Protein AF-A0AAN7N3L1-F1 (afdb_monomer_lite)

Sequence (74 aa):
MASMRESDTGLWLHNKLGSTDELWAPPSIASLLTASVIDNIRLCFHGLSSAVKLKLLLGMLHLPRRAVDEVRAG

Structure (mmCIF, N/CA/C/O backbone):
data_AF-A0AAN7N3L1-F1
#
_entry.id   AF-A0AAN7N3L1-F1
#
loop_
_atom_site.group_PDB
_atom_site.id
_atom_site.type_symbol
_atom_site.label_atom_id
_atom_site.label_alt_id
_atom_site.label_comp_id
_atom_site.label_asym_id
_atom_site.label_entity_id
_atom_site.label_seq_id
_atom_site.pdbx_PDB_ins_code
_atom_site.Cartn_x
_atom_site.Cartn_y
_atom_site.Cartn_z
_atom_site.occupancy
_atom_site.B_iso_or_equiv
_atom_site.auth_seq_id
_atom_site.auth_comp_id
_atom_site.auth_asym_id
_atom_site.auth_atom_id
_atom_site.pdbx_PDB_model_num
ATOM 1 N N . MET A 1 1 ? -1.958 21.369 -3.401 1.00 47.16 1 MET A N 1
ATOM 2 C CA . MET A 1 1 ? -0.882 21.048 -2.441 1.00 47.16 1 MET A CA 1
ATOM 3 C C . MET A 1 1 ? -1.275 19.747 -1.777 1.00 47.16 1 MET A C 1
ATOM 5 O O . MET A 1 1 ? -2.239 19.765 -1.023 1.00 47.16 1 MET A O 1
ATOM 9 N N . ALA A 1 2 ? -0.622 18.636 -2.128 1.00 53.44 2 ALA A N 1
ATOM 10 C CA . ALA A 1 2 ? -0.819 17.378 -1.412 1.00 53.44 2 ALA A CA 1
ATOM 11 C C . ALA A 1 2 ? -0.514 17.617 0.072 1.00 53.44 2 ALA A C 1
ATOM 13 O O . ALA A 1 2 ? 0.46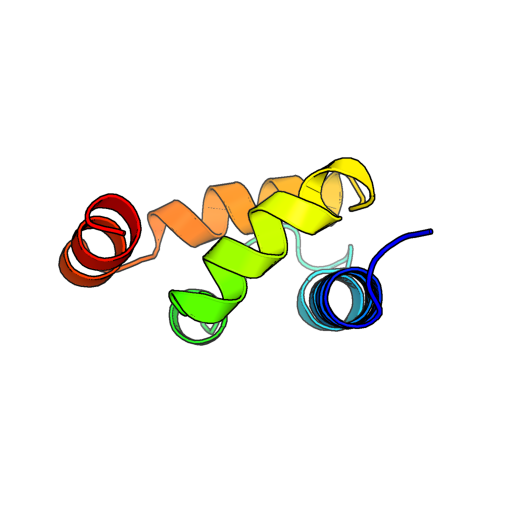3 18.301 0.397 1.00 53.44 2 ALA A O 1
ATOM 14 N N . SER A 1 3 ? -1.372 17.132 0.967 1.00 60.34 3 SER A N 1
ATOM 15 C CA . SER A 1 3 ? -1.092 17.214 2.406 1.00 60.34 3 SER A CA 1
ATOM 16 C C . SER A 1 3 ? 0.230 16.489 2.687 1.00 60.34 3 SER A C 1
ATOM 18 O O . SER A 1 3 ? 0.512 15.487 2.037 1.00 60.34 3 SER A O 1
ATOM 20 N N . MET A 1 4 ? 1.052 16.942 3.641 1.00 59.06 4 MET A N 1
ATOM 21 C CA . MET A 1 4 ? 2.335 16.274 3.957 1.00 59.06 4 MET A CA 1
ATOM 22 C C . MET A 1 4 ? 2.150 14.758 4.165 1.00 59.06 4 MET A C 1
ATOM 24 O O . MET A 1 4 ? 2.920 13.954 3.652 1.00 59.06 4 MET A O 1
ATOM 28 N N . ARG A 1 5 ? 1.026 14.368 4.784 1.00 65.31 5 ARG A N 1
ATOM 29 C CA . ARG A 1 5 ? 0.636 12.968 5.017 1.00 65.31 5 ARG A CA 1
ATOM 30 C C . ARG A 1 5 ? 0.40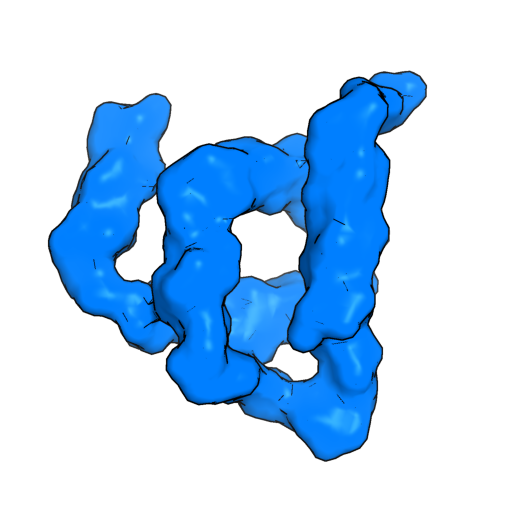7 12.161 3.730 1.00 65.31 5 ARG A C 1
ATOM 32 O O . ARG A 1 5 ? 0.668 10.959 3.697 1.00 65.31 5 ARG A O 1
ATOM 39 N N . GLU A 1 6 ? -0.090 12.813 2.684 1.00 64.00 6 GLU A N 1
ATOM 40 C CA . GLU A 1 6 ? -0.344 12.227 1.364 1.00 64.00 6 GLU A CA 1
ATOM 41 C C . GLU A 1 6 ? 0.971 11.974 0.617 1.00 64.00 6 GLU A C 1
ATOM 43 O O . GLU A 1 6 ? 1.202 10.864 0.130 1.00 64.00 6 GLU A O 1
ATOM 48 N N . SER A 1 7 ? 1.859 12.973 0.605 1.00 73.88 7 SER A N 1
ATOM 49 C CA . SER A 1 7 ? 3.182 12.883 -0.021 1.00 73.88 7 SER A CA 1
ATOM 50 C C . SER A 1 7 ? 4.063 11.819 0.638 1.00 73.88 7 SER A C 1
ATOM 52 O O . SER A 1 7 ? 4.671 11.008 -0.063 1.00 73.88 7 SER A O 1
ATOM 54 N N . ASP A 1 8 ? 4.081 11.762 1.972 1.00 86.69 8 ASP A N 1
ATOM 55 C CA . ASP A 1 8 ? 4.903 10.802 2.717 1.00 86.69 8 ASP A CA 1
ATOM 56 C C . ASP A 1 8 ? 4.432 9.360 2.499 1.00 86.69 8 ASP A C 1
ATOM 58 O O . ASP A 1 8 ? 5.245 8.461 2.270 1.00 86.69 8 ASP A O 1
ATOM 62 N N . THR A 1 9 ? 3.112 9.133 2.495 1.00 91.75 9 THR A N 1
ATOM 63 C CA . THR A 1 9 ? 2.553 7.795 2.247 1.00 91.75 9 THR A CA 1
ATOM 64 C C . THR A 1 9 ? 2.819 7.348 0.812 1.00 91.75 9 THR A C 1
ATOM 66 O O . THR A 1 9 ? 3.214 6.203 0.591 1.00 91.75 9 THR A O 1
ATOM 69 N N . GLY A 1 10 ? 2.642 8.236 -0.172 1.00 92.62 10 GLY A N 1
ATOM 70 C CA . GLY A 1 10 ? 2.908 7.918 -1.574 1.00 92.62 10 GLY A CA 1
ATOM 71 C C . GLY A 1 10 ? 4.361 7.505 -1.809 1.00 92.62 10 GLY A C 1
ATOM 72 O O . GLY A 1 10 ? 4.622 6.439 -2.371 1.00 92.62 10 GLY A O 1
ATOM 73 N N . LEU A 1 11 ? 5.313 8.296 -1.306 1.00 93.94 11 LEU A N 1
ATOM 74 C CA . LEU A 1 11 ? 6.739 7.980 -1.404 1.00 93.94 11 LEU A CA 1
ATOM 75 C C . LEU A 1 11 ? 7.086 6.674 -0.674 1.00 93.94 11 LEU A C 1
ATOM 77 O O . LEU A 1 11 ? 7.827 5.841 -1.197 1.00 93.94 11 LEU A O 1
ATOM 81 N N . TRP A 1 12 ? 6.518 6.455 0.513 1.00 93.88 12 TRP A N 1
ATOM 82 C CA . TRP A 1 12 ? 6.718 5.221 1.266 1.00 93.88 12 TRP A CA 1
ATOM 83 C C . TRP A 1 12 ? 6.224 3.983 0.501 1.00 93.88 12 TRP A C 1
ATOM 85 O O . TRP A 1 12 ? 6.936 2.979 0.445 1.00 93.88 12 TRP A O 1
ATOM 95 N N . LEU A 1 13 ? 5.063 4.059 -0.157 1.00 93.94 13 LEU A N 1
ATOM 96 C CA . LEU A 1 13 ? 4.533 2.972 -0.990 1.00 93.94 13 LEU A CA 1
ATOM 97 C C . LEU A 1 13 ? 5.430 2.681 -2.190 1.00 93.94 13 LEU A C 1
ATOM 99 O O . LEU A 1 13 ? 5.676 1.516 -2.500 1.00 93.94 13 LEU A O 1
ATOM 103 N N . HIS A 1 14 ? 5.965 3.719 -2.832 1.00 93.56 14 HIS A N 1
ATOM 104 C CA . HIS A 1 14 ? 6.953 3.557 -3.895 1.00 93.56 14 HIS A CA 1
ATOM 105 C C . HIS A 1 14 ? 8.218 2.853 -3.403 1.00 93.56 14 HIS A C 1
ATOM 107 O O . HIS A 1 14 ? 8.699 1.942 -4.069 1.00 93.56 14 HIS A O 1
ATOM 113 N N . ASN A 1 15 ? 8.707 3.180 -2.208 1.00 92.94 15 ASN A N 1
ATOM 114 C CA . ASN A 1 15 ? 9.874 2.508 -1.636 1.00 92.94 15 ASN A CA 1
ATOM 115 C C . ASN A 1 15 ? 9.598 1.047 -1.254 1.00 92.94 15 ASN A C 1
ATOM 117 O O . ASN A 1 15 ? 10.496 0.213 -1.328 1.00 92.94 15 ASN A O 1
ATOM 121 N N . LYS A 1 16 ? 8.371 0.715 -0.834 1.00 91.75 16 LYS A N 1
ATOM 122 C CA . LYS A 1 16 ? 8.008 -0.654 -0.434 1.00 91.75 16 LYS A CA 1
ATOM 123 C C . LYS A 1 16 ? 7.619 -1.554 -1.602 1.00 91.75 16 LYS A C 1
ATOM 125 O O . LYS A 1 16 ? 7.883 -2.749 -1.543 1.00 91.75 16 LYS A O 1
ATOM 130 N N . LEU A 1 17 ? 6.979 -1.007 -2.634 1.00 91.56 17 LEU A N 1
ATOM 131 C CA . LEU A 1 17 ? 6.346 -1.783 -3.707 1.00 91.56 17 LEU A CA 1
ATOM 132 C C . LEU A 1 17 ? 6.883 -1.444 -5.102 1.00 91.56 17 LEU A C 1
ATOM 134 O O . LEU A 1 17 ? 6.539 -2.127 -6.064 1.00 91.56 17 LEU A O 1
ATOM 138 N N . GLY A 1 18 ? 7.718 -0.415 -5.241 1.00 89.38 18 GLY A N 1
ATOM 139 C CA . GLY A 1 18 ? 8.163 0.114 -6.531 1.00 89.38 18 GLY A CA 1
ATOM 140 C C . GLY A 1 18 ? 9.167 -0.747 -7.293 1.00 89.38 18 GLY A C 1
ATOM 141 O O . GLY A 1 18 ? 9.415 -0.445 -8.455 1.00 89.38 18 GLY A O 1
ATOM 142 N N . SER A 1 19 ? 9.714 -1.810 -6.689 1.00 87.81 19 SER A N 1
ATOM 143 C CA . SER A 1 19 ? 10.594 -2.749 -7.400 1.00 87.81 19 SER A CA 1
ATOM 144 C C . SER A 1 19 ? 9.862 -3.368 -8.594 1.00 87.81 19 SER A C 1
ATOM 146 O O . SER A 1 19 ? 8.801 -3.967 -8.422 1.00 87.81 19 SER A O 1
ATOM 148 N N . THR A 1 20 ? 10.403 -3.217 -9.802 1.00 81.44 20 THR A N 1
ATOM 149 C CA . THR A 1 20 ? 9.826 -3.789 -11.030 1.00 81.44 20 THR A CA 1
ATOM 150 C C . THR A 1 20 ? 10.250 -5.231 -11.280 1.00 81.44 20 THR A C 1
ATOM 152 O O . THR A 1 20 ? 9.610 -5.908 -12.079 1.00 81.44 20 THR A O 1
ATOM 155 N N . ASP A 1 21 ? 11.282 -5.706 -10.581 1.00 83.81 21 ASP A N 1
ATOM 156 C CA . ASP A 1 21 ? 11.806 -7.069 -10.727 1.00 83.81 21 ASP A CA 1
ATOM 157 C C . ASP A 1 21 ? 10.879 -8.106 -10.077 1.00 83.81 21 ASP A C 1
ATOM 159 O O . ASP A 1 21 ? 10.779 -9.247 -10.523 1.00 83.81 21 ASP A O 1
ATOM 163 N N . GLU A 1 22 ? 10.133 -7.689 -9.053 1.00 80.69 22 GLU A N 1
ATOM 164 C CA . GLU A 1 22 ? 9.109 -8.499 -8.404 1.00 80.69 22 GLU A CA 1
ATOM 165 C C . GLU A 1 22 ? 7.730 -8.007 -8.837 1.00 80.69 22 GLU A C 1
ATOM 167 O O . GLU A 1 22 ? 7.293 -6.944 -8.416 1.00 80.69 22 GLU A O 1
ATOM 172 N N . LEU A 1 23 ? 7.018 -8.758 -9.677 1.00 80.69 23 LEU A N 1
ATOM 173 C CA . LEU A 1 23 ? 5.672 -8.376 -10.142 1.00 80.69 23 LEU A CA 1
ATOM 174 C C . LEU A 1 23 ? 4.570 -8.690 -9.118 1.00 80.69 23 LEU A C 1
ATOM 176 O O . LEU A 1 23 ? 3.503 -8.076 -9.141 1.00 80.69 23 LEU A O 1
ATOM 180 N N . TRP A 1 24 ? 4.832 -9.629 -8.210 1.00 84.50 24 TRP A N 1
ATOM 181 C CA . TRP A 1 24 ? 3.879 -10.074 -7.198 1.00 84.50 24 TRP A CA 1
ATOM 182 C C . TRP A 1 24 ? 3.908 -9.200 -5.944 1.00 84.50 24 TRP A C 1
ATOM 184 O O . TRP A 1 24 ? 4.863 -8.465 -5.682 1.00 84.50 24 TRP A O 1
ATOM 194 N N . ALA A 1 25 ? 2.829 -9.274 -5.163 1.00 84.00 25 ALA A N 1
ATOM 195 C CA . ALA A 1 25 ? 2.798 -8.646 -3.853 1.00 84.00 25 ALA A CA 1
ATOM 196 C C . ALA A 1 25 ? 3.793 -9.361 -2.917 1.00 84.00 25 ALA A C 1
ATOM 198 O O . ALA A 1 25 ? 3.823 -10.595 -2.899 1.00 84.00 25 ALA A O 1
ATOM 199 N N . PRO A 1 26 ? 4.595 -8.622 -2.132 1.00 86.31 26 PRO A N 1
ATOM 200 C CA . PRO A 1 26 ? 5.522 -9.241 -1.198 1.00 86.31 26 PRO A CA 1
ATOM 201 C C . PRO A 1 26 ? 4.748 -9.993 -0.102 1.00 86.31 26 PRO A C 1
ATOM 203 O O . PRO A 1 26 ? 3.659 -9.563 0.281 1.00 86.31 26 PRO A O 1
ATOM 206 N N . PRO A 1 27 ? 5.302 -11.066 0.485 1.00 84.94 27 PRO A N 1
ATOM 207 C CA . PRO A 1 27 ? 4.624 -11.831 1.538 1.00 84.94 27 PRO A CA 1
ATOM 208 C C . PRO A 1 27 ? 4.300 -10.996 2.791 1.00 84.94 27 PRO A C 1
ATOM 210 O O . PRO A 1 27 ? 3.386 -11.322 3.542 1.00 84.94 27 PRO A O 1
ATOM 213 N N . SER A 1 28 ? 5.004 -9.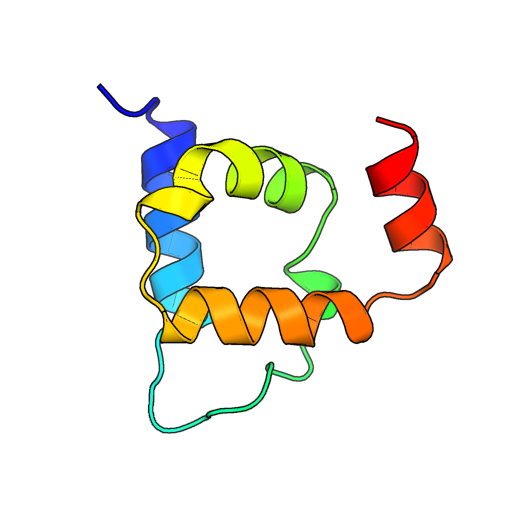881 3.001 1.00 86.44 28 SER A N 1
ATOM 214 C CA . SER A 1 28 ? 4.737 -8.911 4.068 1.00 86.44 28 SER A CA 1
ATOM 215 C C . SER A 1 28 ? 3.620 -7.908 3.746 1.00 86.44 28 SER A C 1
ATOM 217 O O . SER A 1 28 ? 3.324 -7.046 4.568 1.00 86.44 28 SER A O 1
ATOM 219 N N . ILE A 1 29 ? 2.962 -7.985 2.585 1.00 89.19 29 ILE A N 1
ATOM 220 C CA . ILE A 1 29 ? 1.978 -6.977 2.156 1.00 89.19 29 ILE A CA 1
ATOM 221 C C . ILE A 1 29 ? 0.816 -6.810 3.143 1.00 89.19 29 ILE A C 1
ATOM 223 O O . ILE A 1 29 ? 0.383 -5.689 3.397 1.00 89.19 29 ILE A O 1
ATOM 227 N N . ALA A 1 30 ? 0.362 -7.900 3.767 1.00 87.56 30 ALA A N 1
ATOM 228 C CA . ALA A 1 30 ? -0.738 -7.860 4.724 1.00 87.56 30 ALA A CA 1
ATOM 229 C C . ALA A 1 30 ? -0.393 -7.070 6.000 1.00 87.56 30 ALA A C 1
ATOM 231 O O . ALA A 1 30 ? -1.283 -6.474 6.597 1.00 87.56 30 ALA A O 1
ATOM 232 N N . SER A 1 31 ? 0.880 -7.028 6.415 1.00 88.94 31 SER A N 1
ATOM 233 C CA . SER A 1 31 ? 1.309 -6.211 7.558 1.00 88.94 31 SER A CA 1
ATOM 234 C C . SER A 1 31 ? 1.572 -4.751 7.184 1.00 88.94 31 SER A C 1
ATOM 236 O O . SER A 1 31 ? 1.510 -3.883 8.051 1.00 88.94 31 SER A O 1
ATOM 238 N N . LEU A 1 32 ? 1.834 -4.464 5.903 1.00 89.62 32 LEU A N 1
ATOM 239 C CA . LEU A 1 32 ? 1.974 -3.099 5.385 1.00 89.62 32 LEU A CA 1
ATOM 240 C C . LEU A 1 32 ? 0.615 -2.397 5.229 1.00 89.62 32 LEU A C 1
ATOM 242 O O . LEU A 1 32 ? 0.526 -1.187 5.424 1.00 89.62 32 LEU A O 1
ATOM 246 N N . LEU A 1 33 ? -0.435 -3.144 4.879 1.00 89.75 33 LEU A N 1
ATOM 247 C CA . LEU A 1 33 ? -1.785 -2.638 4.608 1.00 89.75 33 LEU A CA 1
ATOM 248 C C . LEU A 1 33 ? -2.641 -2.544 5.880 1.00 89.75 33 LEU A C 1
ATOM 250 O O . LEU A 1 33 ? -3.666 -3.208 6.017 1.00 89.75 33 LEU A O 1
ATOM 254 N N . THR A 1 34 ? -2.219 -1.704 6.822 1.00 88.56 34 THR A N 1
ATOM 255 C CA . THR A 1 34 ? -3.025 -1.373 8.007 1.00 88.56 34 THR A CA 1
ATOM 256 C C . THR A 1 34 ? -4.176 -0.426 7.649 1.00 88.56 34 THR A C 1
ATOM 258 O O . THR A 1 34 ? -4.124 0.266 6.631 1.00 88.56 34 THR A O 1
ATOM 261 N N . ALA A 1 35 ? -5.200 -0.335 8.507 1.00 86.19 35 ALA A N 1
ATOM 262 C CA . ALA A 1 35 ? -6.347 0.552 8.277 1.00 86.19 35 ALA A CA 1
ATOM 263 C C . ALA A 1 35 ? -5.933 2.017 8.031 1.00 86.19 35 ALA A C 1
ATOM 265 O O . ALA A 1 35 ? -6.370 2.633 7.062 1.00 86.19 35 ALA A O 1
ATOM 266 N N . SER A 1 36 ? -4.994 2.542 8.827 1.00 86.50 36 SER A N 1
ATOM 267 C CA . SER A 1 36 ? -4.490 3.911 8.664 1.00 86.50 36 SER A CA 1
ATOM 268 C C . SER A 1 36 ? -3.734 4.127 7.349 1.00 86.50 36 SER A C 1
ATOM 270 O O . SER A 1 36 ? -3.838 5.194 6.743 1.00 86.50 36 SER A O 1
ATOM 272 N N . VAL A 1 37 ? -2.980 3.123 6.888 1.00 89.81 37 VAL A N 1
ATOM 273 C CA . VAL A 1 37 ? -2.294 3.168 5.591 1.00 89.81 37 VAL A CA 1
ATOM 274 C C . VAL A 1 37 ? -3.311 3.120 4.456 1.00 89.81 37 VAL A C 1
ATOM 276 O O . VAL A 1 37 ? -3.177 3.886 3.506 1.00 89.81 37 VAL A O 1
ATOM 279 N N . ILE A 1 38 ? -4.349 2.289 4.560 1.00 89.94 38 ILE A N 1
ATOM 280 C CA . ILE A 1 38 ? -5.408 2.198 3.548 1.00 89.94 38 ILE A CA 1
ATOM 281 C C . ILE A 1 38 ? -6.172 3.520 3.419 1.00 89.94 38 ILE A C 1
ATOM 283 O O . ILE A 1 38 ? -6.408 3.970 2.297 1.00 89.94 38 ILE A O 1
ATOM 287 N N . ASP A 1 39 ? -6.479 4.193 4.526 1.00 88.44 39 ASP A N 1
ATOM 288 C CA . ASP A 1 39 ? -7.093 5.524 4.482 1.00 88.44 39 ASP A CA 1
ATOM 289 C C . ASP A 1 39 ? -6.195 6.548 3.787 1.00 88.44 39 ASP A C 1
ATOM 291 O O . ASP A 1 39 ? -6.658 7.326 2.952 1.00 88.44 39 ASP A O 1
ATOM 295 N N . ASN A 1 40 ? -4.890 6.518 4.064 1.00 90.31 40 ASN A N 1
ATOM 296 C CA . ASN A 1 40 ? -3.937 7.404 3.398 1.00 90.31 40 ASN A CA 1
ATOM 297 C C . ASN A 1 40 ? -3.766 7.078 1.909 1.00 90.31 40 ASN A C 1
ATOM 299 O O . ASN A 1 40 ? -3.597 7.998 1.107 1.00 90.31 40 ASN A O 1
ATOM 303 N N . ILE A 1 41 ? -3.855 5.801 1.520 1.00 91.56 41 ILE A N 1
ATOM 304 C CA . ILE A 1 41 ? -3.823 5.387 0.112 1.00 91.56 41 ILE A CA 1
ATOM 305 C C . ILE A 1 41 ? -4.950 6.072 -0.659 1.00 91.56 41 ILE A C 1
ATOM 307 O O . ILE A 1 41 ? -4.700 6.536 -1.766 1.00 91.56 41 ILE A O 1
ATOM 311 N N . ARG A 1 42 ? -6.160 6.211 -0.093 1.00 88.31 42 ARG A N 1
ATOM 312 C CA . ARG A 1 42 ? -7.287 6.883 -0.777 1.00 88.31 42 ARG A CA 1
ATOM 313 C C . ARG A 1 42 ? -6.940 8.310 -1.217 1.00 88.31 42 ARG A C 1
ATOM 315 O O . ARG A 1 42 ? -7.438 8.758 -2.245 1.00 88.31 42 ARG A O 1
ATOM 322 N N . LEU A 1 43 ? -6.068 8.993 -0.474 1.00 90.56 43 LEU A N 1
ATOM 323 C CA . LEU A 1 43 ? -5.621 10.350 -0.784 1.00 90.56 43 LEU A CA 1
ATOM 324 C C . LEU A 1 43 ? -4.566 10.346 -1.902 1.00 90.56 43 LEU A C 1
ATOM 326 O O . LEU A 1 43 ? -4.734 11.029 -2.908 1.00 90.56 43 LEU A O 1
ATOM 330 N N . CYS A 1 44 ? -3.526 9.513 -1.787 1.00 93.56 44 CYS A N 1
ATOM 331 C CA . CYS A 1 44 ? -2.387 9.540 -2.712 1.00 93.56 44 CYS A CA 1
ATOM 332 C C . CYS A 1 44 ? -2.498 8.584 -3.914 1.00 93.56 44 CYS A C 1
ATOM 334 O O . CYS A 1 44 ? -1.625 8.605 -4.784 1.00 93.56 44 CYS A O 1
ATOM 336 N N . PHE A 1 45 ? -3.551 7.756 -4.005 1.00 93.38 45 PHE A N 1
ATOM 337 C CA . PHE A 1 45 ? -3.663 6.681 -5.002 1.00 93.38 45 PHE A CA 1
ATOM 338 C C . PHE A 1 45 ? -3.469 7.184 -6.430 1.00 93.38 45 PHE A C 1
ATOM 340 O O . PHE A 1 45 ? -2.793 6.538 -7.227 1.00 93.38 45 PHE A O 1
ATOM 347 N N . HIS A 1 46 ? -4.030 8.346 -6.763 1.00 92.25 46 HIS A N 1
ATOM 348 C CA . HIS A 1 46 ? -3.957 8.909 -8.108 1.00 92.25 46 HIS A CA 1
ATOM 349 C C . HIS A 1 46 ? -2.506 9.143 -8.567 1.00 92.25 46 HIS A C 1
ATOM 351 O O . HIS A 1 46 ? -2.193 8.837 -9.719 1.00 92.25 46 HIS A O 1
ATOM 357 N N . GLY A 1 47 ? -1.621 9.563 -7.656 1.00 91.44 47 GLY A N 1
ATOM 358 C CA . GLY A 1 47 ? -0.208 9.848 -7.917 1.00 91.44 47 GLY A CA 1
ATOM 359 C C . GLY A 1 47 ? 0.712 8.625 -7.963 1.00 91.44 47 GLY A C 1
ATOM 360 O O . GLY A 1 47 ? 1.867 8.759 -8.355 1.00 91.44 47 GLY A O 1
ATOM 361 N N . LEU A 1 48 ? 0.228 7.432 -7.601 1.00 93.62 48 LEU A N 1
ATOM 362 C CA . LEU A 1 48 ? 1.044 6.213 -7.622 1.00 93.62 48 LEU A CA 1
ATOM 363 C C . LEU A 1 48 ? 1.257 5.688 -9.050 1.00 93.62 48 LEU A C 1
ATOM 365 O O . LEU A 1 48 ? 0.368 5.776 -9.908 1.00 93.62 48 LEU A O 1
ATOM 369 N N . SER A 1 49 ? 2.406 5.051 -9.291 1.00 93.25 49 SER A N 1
ATOM 370 C CA . SER A 1 49 ? 2.667 4.359 -10.561 1.00 93.25 49 SER A CA 1
ATOM 371 C C . SER A 1 49 ? 1.755 3.144 -10.745 1.00 93.25 49 SER A C 1
ATOM 373 O O . SER A 1 49 ? 1.308 2.517 -9.781 1.00 93.25 49 SER A O 1
ATOM 375 N N . SER A 1 50 ? 1.509 2.765 -12.001 1.00 93.00 50 SER A N 1
ATOM 376 C CA . SER A 1 50 ? 0.668 1.609 -12.340 1.00 93.00 50 SER A CA 1
ATOM 377 C C . SER A 1 50 ? 1.160 0.307 -11.702 1.00 93.00 50 SER A C 1
ATOM 379 O O . SER A 1 50 ? 0.347 -0.474 -11.217 1.00 93.00 50 SER A O 1
ATOM 381 N N . ALA A 1 51 ? 2.479 0.097 -11.628 1.00 91.56 51 ALA A N 1
ATOM 382 C CA . ALA A 1 51 ? 3.062 -1.084 -10.988 1.00 91.56 51 ALA A CA 1
ATOM 383 C C . ALA A 1 51 ? 2.722 -1.159 -9.488 1.00 91.56 51 ALA A C 1
ATOM 385 O O . ALA A 1 51 ? 2.284 -2.200 -8.999 1.00 91.56 51 ALA A O 1
ATOM 386 N N . VAL A 1 52 ? 2.844 -0.039 -8.765 1.00 93.62 52 VAL A N 1
ATOM 387 C CA . VAL A 1 52 ? 2.493 0.033 -7.337 1.00 93.62 52 VAL A CA 1
ATOM 388 C C . VAL A 1 52 ? 0.988 -0.165 -7.136 1.00 93.62 52 VAL A C 1
ATOM 390 O O . VAL A 1 52 ? 0.587 -0.917 -6.250 1.00 93.62 52 VAL A O 1
ATOM 393 N N . LYS A 1 53 ? 0.14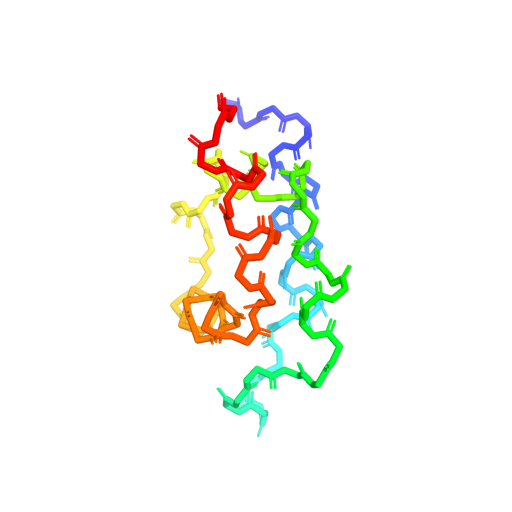8 0.438 -7.989 1.00 94.12 53 LYS A N 1
ATOM 394 C CA . LYS A 1 53 ? -1.316 0.260 -7.954 1.00 94.12 53 LYS A CA 1
ATOM 395 C C . LYS A 1 53 ? -1.719 -1.205 -8.117 1.00 94.12 53 LYS A C 1
ATOM 397 O O . LYS A 1 53 ? -2.529 -1.700 -7.339 1.00 94.12 53 LYS A O 1
ATOM 402 N N . LEU A 1 54 ? -1.138 -1.908 -9.089 1.00 92.75 54 LEU A N 1
ATOM 403 C CA . LEU A 1 54 ? -1.424 -3.327 -9.321 1.00 92.75 54 LEU A CA 1
ATOM 404 C C . LEU A 1 54 ? -1.043 -4.186 -8.111 1.00 92.75 54 LEU A C 1
ATOM 406 O O . LEU A 1 54 ? -1.849 -4.997 -7.659 1.00 92.75 54 LEU A O 1
ATOM 410 N N . LYS A 1 55 ? 0.140 -3.962 -7.531 1.00 93.00 55 LYS A N 1
ATOM 411 C CA . LYS A 1 55 ? 0.573 -4.674 -6.320 1.00 93.00 55 LYS A CA 1
ATOM 412 C C . LYS A 1 55 ? -0.309 -4.396 -5.114 1.00 93.00 55 LYS A C 1
ATOM 414 O O . LYS A 1 55 ? -0.563 -5.315 -4.345 1.00 93.00 55 LYS A O 1
ATOM 419 N N . LEU A 1 56 ? -0.790 -3.164 -4.952 1.00 92.50 56 LEU A N 1
ATOM 420 C CA . LEU A 1 56 ? -1.752 -2.825 -3.905 1.00 92.50 56 LEU A CA 1
ATOM 421 C C . LEU A 1 56 ? -3.051 -3.611 -4.082 1.00 92.50 56 LEU A C 1
ATOM 423 O O . LEU A 1 56 ? -3.481 -4.275 -3.146 1.00 92.50 56 LEU A O 1
ATOM 427 N N . LEU A 1 57 ? -3.635 -3.601 -5.283 1.00 91.62 57 LEU A N 1
ATOM 428 C CA . LEU A 1 57 ? -4.880 -4.322 -5.573 1.00 91.62 57 LEU A CA 1
ATOM 429 C C . LEU A 1 57 ? -4.740 -5.833 -5.338 1.00 91.62 57 LEU A C 1
ATOM 431 O O . LEU A 1 57 ? -5.605 -6.438 -4.708 1.00 91.62 57 LEU A O 1
ATOM 435 N N . LEU A 1 58 ? -3.631 -6.433 -5.778 1.00 90.75 58 LEU A N 1
ATOM 436 C CA . LEU A 1 58 ? -3.326 -7.842 -5.508 1.00 90.75 58 LEU A CA 1
ATOM 437 C C . LEU A 1 58 ? -3.049 -8.095 -4.018 1.00 90.75 58 LEU A C 1
ATOM 439 O O . LEU A 1 58 ? -3.453 -9.117 -3.469 1.00 90.75 58 LEU A O 1
ATOM 443 N N . GLY A 1 59 ? -2.385 -7.160 -3.342 1.00 90.38 59 GLY A N 1
ATOM 444 C CA . GLY A 1 59 ? -2.100 -7.202 -1.911 1.00 90.38 59 GLY A CA 1
ATOM 445 C C . GLY A 1 59 ? -3.357 -7.224 -1.048 1.00 90.38 59 GLY A C 1
ATOM 446 O O . GLY A 1 59 ? -3.412 -7.970 -0.075 1.00 90.38 59 GLY A O 1
ATOM 447 N N . MET A 1 60 ? -4.397 -6.485 -1.445 1.00 88.75 60 MET A N 1
ATOM 448 C CA . MET A 1 60 ? -5.685 -6.473 -0.744 1.00 88.75 60 MET A CA 1
ATOM 449 C C . MET A 1 60 ? -6.347 -7.858 -0.707 1.00 88.75 60 MET A C 1
ATOM 451 O O . MET A 1 60 ? -7.021 -8.179 0.266 1.00 88.75 60 MET A O 1
ATOM 455 N N . LEU A 1 61 ? -6.125 -8.705 -1.720 1.00 88.94 61 LEU A N 1
ATOM 456 C CA . LEU A 1 61 ? -6.645 -10.081 -1.745 1.00 88.94 61 LEU A CA 1
ATOM 457 C C . LEU A 1 61 ? -5.943 -11.009 -0.741 1.00 88.94 61 LEU A C 1
ATOM 459 O O . LEU A 1 61 ? -6.488 -12.052 -0.393 1.00 88.94 61 LEU A O 1
ATOM 463 N N . HIS A 1 62 ? -4.754 -10.632 -0.265 1.00 89.50 62 HIS A N 1
ATOM 464 C CA . HIS A 1 62 ? -4.003 -11.381 0.744 1.00 89.50 62 HIS A CA 1
ATOM 465 C C . HIS A 1 62 ? -4.375 -10.983 2.180 1.00 89.50 62 HIS A C 1
ATOM 467 O O . HIS A 1 62 ? -3.882 -11.589 3.134 1.00 89.50 62 HIS A O 1
ATOM 473 N N . LEU A 1 63 ? -5.226 -9.968 2.363 1.00 88.06 63 LEU A N 1
ATOM 474 C CA . LEU A 1 63 ? -5.662 -9.551 3.689 1.00 88.06 63 LEU A CA 1
ATOM 4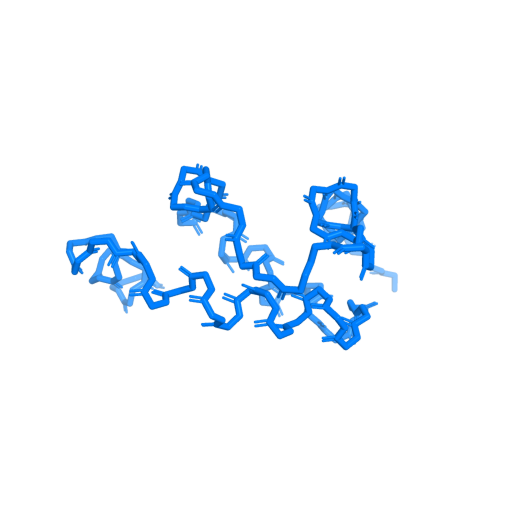75 C C . LEU A 1 63 ? -6.620 -10.586 4.297 1.00 88.06 63 LEU A C 1
ATOM 477 O O . LEU A 1 63 ? -7.539 -11.063 3.626 1.00 88.06 63 LEU A O 1
ATOM 481 N N . PRO A 1 64 ? -6.470 -10.911 5.593 1.00 86.44 64 PRO A N 1
ATOM 482 C CA . PRO A 1 64 ? -7.453 -11.726 6.281 1.00 86.44 64 PRO A CA 1
ATOM 483 C C . PRO A 1 64 ? -8.788 -10.975 6.328 1.00 86.44 64 PRO A C 1
ATOM 485 O O . PRO A 1 64 ? -8.825 -9.773 6.579 1.00 86.44 64 PRO A O 1
ATOM 488 N N . ARG A 1 65 ? -9.895 -11.700 6.153 1.00 85.12 65 ARG A N 1
ATOM 489 C CA . ARG A 1 65 ? -11.250 -11.130 6.046 1.00 85.12 65 ARG A CA 1
ATOM 490 C C . ARG A 1 65 ? -11.602 -10.133 7.160 1.00 85.12 65 ARG A C 1
ATOM 492 O O . ARG A 1 65 ? -12.132 -9.073 6.865 1.00 85.12 65 ARG A O 1
ATOM 499 N N . ARG A 1 66 ? -11.185 -10.411 8.402 1.00 83.75 66 ARG A N 1
ATOM 500 C CA . ARG A 1 66 ? -11.329 -9.492 9.549 1.00 83.75 66 ARG A CA 1
ATOM 501 C C . ARG A 1 66 ? -10.738 -8.094 9.305 1.00 83.75 66 ARG A C 1
ATOM 503 O O . ARG A 1 66 ? -11.373 -7.108 9.638 1.00 83.75 66 ARG A O 1
ATOM 510 N N . ALA A 1 67 ? -9.561 -8.012 8.684 1.00 82.25 67 ALA A N 1
ATOM 511 C CA . ALA A 1 67 ? -8.894 -6.740 8.411 1.00 82.25 67 ALA A CA 1
ATOM 512 C 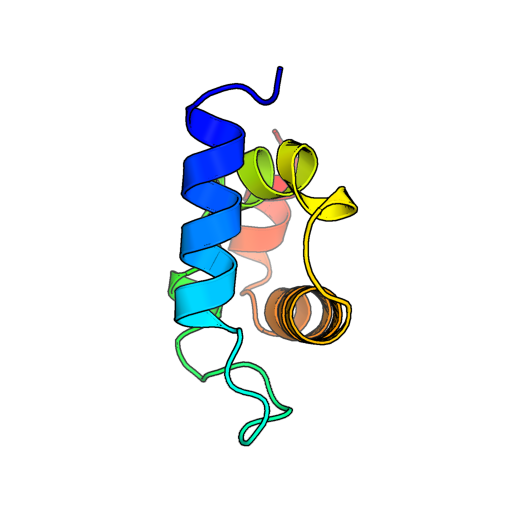C . ALA A 1 67 ? -9.612 -5.968 7.296 1.00 82.25 67 ALA A C 1
ATOM 514 O O . ALA A 1 67 ? -9.684 -4.745 7.327 1.00 82.25 67 ALA A O 1
ATOM 515 N N . VAL A 1 68 ? -10.182 -6.685 6.322 1.00 82.56 68 VAL A N 1
ATOM 516 C CA . VAL A 1 68 ? -11.012 -6.079 5.272 1.00 82.56 68 VAL A CA 1
ATOM 517 C C . VAL A 1 68 ? -12.297 -5.499 5.867 1.00 82.56 68 VAL A C 1
ATOM 519 O O . VAL A 1 68 ? -12.694 -4.393 5.504 1.00 82.56 68 VAL A O 1
ATOM 522 N N . ASP A 1 69 ? -12.926 -6.220 6.795 1.00 84.06 69 ASP A N 1
ATOM 523 C CA . ASP A 1 69 ? -14.149 -5.770 7.462 1.00 84.06 69 ASP A CA 1
ATOM 524 C C . ASP A 1 69 ? -13.896 -4.526 8.336 1.00 84.06 69 ASP A C 1
ATOM 526 O O . ASP A 1 69 ? -14.683 -3.582 8.286 1.00 84.06 69 ASP A O 1
ATOM 530 N N . GLU A 1 70 ? -12.768 -4.465 9.055 1.00 80.06 70 GLU A N 1
ATOM 531 C CA . GLU A 1 70 ? -12.347 -3.283 9.832 1.00 80.06 70 GLU A CA 1
ATOM 532 C C . GLU A 1 70 ? -12.198 -2.029 8.959 1.00 80.06 70 GLU A C 1
ATOM 534 O O . GLU A 1 70 ? -12.649 -0.950 9.330 1.00 80.06 70 GLU A O 1
ATOM 539 N N . VAL A 1 71 ? -11.617 -2.176 7.767 1.00 75.69 71 VAL A N 1
ATOM 540 C CA . VAL A 1 71 ? -11.415 -1.078 6.805 1.00 75.69 71 VAL A CA 1
ATOM 541 C C . VAL A 1 71 ? -12.721 -0.634 6.144 1.00 75.69 71 VAL A C 1
ATOM 543 O O . VAL A 1 71 ? -12.839 0.510 5.713 1.00 75.69 71 VAL A O 1
ATOM 546 N N . ARG A 1 72 ? -13.699 -1.537 6.012 1.00 74.25 72 ARG A N 1
ATOM 547 C CA . ARG A 1 72 ? -15.010 -1.234 5.423 1.00 74.25 72 ARG A CA 1
ATOM 548 C C . ARG A 1 72 ? -15.957 -0.554 6.413 1.00 74.25 72 ARG A C 1
ATOM 550 O O . ARG A 1 72 ? -16.895 0.110 5.981 1.00 74.25 72 ARG A O 1
ATOM 557 N N . ALA A 1 73 ? -15.748 -0.767 7.709 1.00 64.31 73 ALA A N 1
ATOM 558 C CA . ALA A 1 73 ? -16.571 -0.203 8.773 1.00 64.31 73 ALA A CA 1
ATOM 559 C C . ALA A 1 73 ? -16.212 1.254 9.135 1.00 64.31 73 ALA A C 1
ATOM 561 O O . ALA A 1 73 ? -17.003 1.895 9.828 1.00 64.31 73 ALA A O 1
ATOM 562 N N . GLY A 1 74 ? -15.054 1.756 8.686 1.00 56.31 74 GLY A N 1
ATOM 563 C CA . GLY A 1 74 ? -14.601 3.148 8.837 1.00 56.31 74 GLY A CA 1
ATOM 564 C C . GLY A 1 74 ? -14.778 3.981 7.571 1.00 56.31 74 GLY A C 1
ATOM 565 O O . GLY A 1 74 ? -15.098 5.178 7.726 1.00 56.31 74 GLY A O 1
#

Secondary structure (DSSP, 8-state):
---HHHHHHHHHHHHHH--SS--SPPTTHHHH--HHHHHHHHHHGGGS-HHHHHHHHHHHTTS-HHHHHHHH--

pLDDT: mean 85.16, std 10.44, range [47.16, 94.12]

Radius of gyration: 11.97 Å; chains: 1; bounding box: 28×33×22 Å

Organism: Mycteria americana (NCBI:txid33587)

InterPro domains:
  IPR052828 Negative elongation factor A domain-containing protein [PTHR13328] (1-71)
  IPR056557 NELF-A, N-terminal domain [PF23553] (8-73)

Foldseek 3Di:
DQDPLLVVLQVVLCVQQVDPVDQEADPCLQVVDALVSVVSCVRNVVVHDPSSNNNNVRSVVVHDPVRVVVNVVD